Protein AF-A0A086P696-F1 (afdb_monomer)

Nearest PDB structures (foldseek):
  7s5c-assembly1_E  TM=9.780E-01  e=1.350E+00  Myxococcus xanthus
  5n5f-assembly1_B  TM=9.592E-01  e=1.969E+00  Haliangium ochraceum
  8jn4-assembly1_C  TM=8.402E-01  e=3.470E+00  dengue virus type 3
  7kv9-assembly1_A  TM=9.019E-01  e=6.115E+00  Kunjin virus

Mean predicted aligned error: 3.93 Å

Radius of gyration: 15.81 Å; Cα contacts (8 Å, |Δi|>4): 48; chains: 1; bounding box: 32×13×50 Å

pLDDT: mean 93.43, std 10.09, range [51.5, 98.75]

Foldseek 3Di:
DDQDELVVLQVQLVVLCVQLVVDPDPVSNVVSNVRSVVSNVSSVVNVVVVVVVVVVVVVVVD

Solvent-accessible surface area (backbone atoms only — not comparable to full-atom values): 3291 Å² total; per-residue (Å²): 131,84,78,68,50,39,66,57,24,46,51,51,15,51,54,25,41,52,53,22,72,75,40,88,49,69,68,60,20,52,51,22,46,52,50,16,55,52,25,47,52,49,19,52,52,32,44,57,51,51,54,52,51,54,52,53,60,60,62,75,77,113

Sequence (62 aa):
MDQPSVEFCKAQAASHLARANDSDLPNVRAICLTAAQSWMREAESARRISERRARAASADVG

Structure (mmCIF, N/CA/C/O backbone):
data_AF-A0A086P696-F1
#
_entry.id   AF-A0A086P696-F1
#
loop_
_atom_site.group_PDB
_atom_site.id
_atom_site.type_symbol
_atom_site.label_atom_id
_atom_site.label_alt_id
_atom_site.label_comp_id
_atom_site.label_asym_id
_atom_site.label_entity_id
_atom_site.label_seq_id
_atom_site.pdbx_PDB_ins_code
_atom_site.Cartn_x
_atom_site.Cartn_y
_atom_site.Cartn_z
_atom_site.occupancy
_atom_site.B_iso_or_equiv
_atom_site.auth_seq_id
_atom_site.auth_comp_id
_atom_site.auth_asym_id
_atom_site.auth_atom_id
_atom_site.pdbx_PDB_model_num
ATOM 1 N N . MET A 1 1 ? 19.197 -8.229 -2.504 1.00 55.06 1 MET A N 1
ATOM 2 C CA . MET A 1 1 ? 17.746 -8.428 -2.318 1.00 55.06 1 MET A CA 1
ATOM 3 C C . MET A 1 1 ? 17.064 -7.906 -3.561 1.00 55.06 1 MET A C 1
ATOM 5 O O . MET A 1 1 ? 17.322 -6.760 -3.915 1.00 55.06 1 MET A O 1
ATOM 9 N N . ASP A 1 2 ? 16.268 -8.736 -4.229 1.00 78.75 2 ASP A N 1
ATOM 10 C CA . ASP A 1 2 ? 15.470 -8.281 -5.365 1.00 78.75 2 ASP A CA 1
ATOM 11 C C . ASP A 1 2 ? 14.377 -7.329 -4.889 1.00 78.75 2 ASP A C 1
ATOM 13 O O . ASP A 1 2 ? 13.793 -7.503 -3.818 1.00 78.75 2 ASP A O 1
ATOM 17 N N . GLN A 1 3 ? 14.126 -6.289 -5.678 1.00 83.06 3 GLN A N 1
ATOM 18 C CA . GLN A 1 3 ? 13.072 -5.335 -5.378 1.00 83.06 3 GLN A CA 1
ATOM 19 C C . GLN A 1 3 ? 11.698 -5.983 -5.611 1.00 83.06 3 GLN A C 1
ATOM 21 O O . GLN A 1 3 ? 11.505 -6.586 -6.671 1.00 83.06 3 GLN A O 1
ATOM 26 N N . PRO A 1 4 ? 10.736 -5.857 -4.675 1.00 91.81 4 PRO A N 1
ATOM 27 C CA . PRO A 1 4 ? 9.394 -6.395 -4.866 1.00 91.81 4 PRO A CA 1
ATOM 28 C C . PRO A 1 4 ? 8.710 -5.799 -6.102 1.00 91.81 4 PRO A C 1
ATOM 30 O O . PRO A 1 4 ? 8.937 -4.646 -6.478 1.00 91.81 4 PRO A O 1
ATOM 33 N N . SER A 1 5 ? 7.850 -6.598 -6.736 1.00 95.31 5 SER A N 1
ATOM 34 C CA . SER A 1 5 ? 7.057 -6.147 -7.877 1.00 95.31 5 SER A CA 1
ATOM 35 C C . SER A 1 5 ? 5.955 -5.177 -7.442 1.00 95.31 5 SER A C 1
ATOM 37 O O . SER A 1 5 ? 5.487 -5.205 -6.302 1.00 95.31 5 SER A O 1
ATOM 39 N N . VAL A 1 6 ? 5.493 -4.346 -8.381 1.00 97.19 6 VAL A N 1
ATOM 40 C CA . VAL A 1 6 ? 4.363 -3.426 -8.159 1.00 97.19 6 VAL A CA 1
ATOM 41 C C . VAL A 1 6 ? 3.129 -4.181 -7.660 1.00 97.19 6 VAL A C 1
ATOM 43 O O . VAL A 1 6 ? 2.487 -3.750 -6.704 1.00 97.19 6 VAL A O 1
ATOM 46 N N . GLU A 1 7 ? 2.823 -5.325 -8.274 1.00 97.50 7 GLU A N 1
ATOM 47 C CA . GLU A 1 7 ? 1.646 -6.128 -7.935 1.00 97.50 7 GLU A CA 1
ATOM 48 C C . GLU A 1 7 ? 1.762 -6.777 -6.554 1.00 97.50 7 GLU A C 1
ATOM 50 O O . GLU A 1 7 ? 0.789 -6.791 -5.803 1.00 97.50 7 GLU A O 1
ATOM 55 N N . PHE A 1 8 ? 2.961 -7.213 -6.156 1.00 97.19 8 PHE A N 1
ATOM 56 C CA . PHE A 1 8 ? 3.189 -7.693 -4.795 1.00 97.19 8 PHE A CA 1
ATOM 57 C C . PHE A 1 8 ? 2.960 -6.583 -3.761 1.00 97.19 8 PHE A C 1
ATOM 59 O O . PHE A 1 8 ? 2.237 -6.786 -2.784 1.00 97.19 8 PHE A O 1
ATOM 66 N N . CYS A 1 9 ? 3.518 -5.390 -3.990 1.00 98.06 9 CYS A N 1
ATOM 67 C CA . CYS A 1 9 ? 3.339 -4.253 -3.088 1.00 98.06 9 CYS A CA 1
ATOM 68 C C . CYS A 1 9 ? 1.860 -3.847 -2.967 1.00 98.06 9 CYS A C 1
ATOM 70 O O . CYS A 1 9 ? 1.370 -3.621 -1.862 1.00 98.06 9 CYS A O 1
ATOM 72 N N . LYS A 1 10 ? 1.114 -3.813 -4.080 1.00 98.25 10 LYS A N 1
ATOM 73 C CA . LYS A 1 10 ? -0.334 -3.546 -4.061 1.00 98.25 10 LYS A CA 1
ATOM 74 C C . LYS A 1 10 ? -1.114 -4.622 -3.303 1.00 98.25 10 LYS A C 1
ATOM 76 O O . LYS A 1 10 ? -1.997 -4.282 -2.518 1.00 98.25 10 LYS A O 1
ATOM 81 N N . ALA A 1 11 ? -0.781 -5.899 -3.496 1.00 98.50 11 ALA A N 1
ATOM 82 C CA . ALA A 1 11 ? -1.430 -7.001 -2.789 1.00 98.50 11 ALA A CA 1
ATOM 83 C C . ALA A 1 11 ? -1.209 -6.910 -1.268 1.00 98.50 11 ALA A C 1
ATOM 85 O O . ALA A 1 11 ? -2.154 -7.064 -0.494 1.00 98.50 11 ALA A O 1
ATOM 86 N N . GLN A 1 12 ? 0.009 -6.574 -0.831 1.00 98.50 12 GLN A N 1
ATOM 87 C CA . GLN A 1 12 ? 0.301 -6.335 0.586 1.00 98.50 12 GLN A CA 1
ATOM 88 C C . GLN A 1 12 ? -0.482 -5.141 1.141 1.00 98.50 12 GLN A C 1
ATOM 90 O O . GLN A 1 12 ? -1.074 -5.237 2.218 1.00 98.50 12 GLN A O 1
ATOM 95 N N . ALA A 1 13 ? -0.552 -4.035 0.393 1.00 98.50 13 ALA A N 1
ATOM 96 C CA . ALA A 1 13 ? -1.344 -2.877 0.795 1.00 98.50 13 ALA A CA 1
ATOM 97 C C . ALA A 1 13 ? -2.826 -3.233 0.990 1.00 98.50 13 ALA A C 1
ATOM 99 O O . ALA A 1 13 ? -3.410 -2.890 2.020 1.00 98.50 13 ALA A O 1
ATOM 100 N N . ALA A 1 14 ? -3.414 -3.970 0.044 1.00 98.69 14 ALA A N 1
ATOM 101 C CA . ALA A 1 14 ? -4.800 -4.424 0.118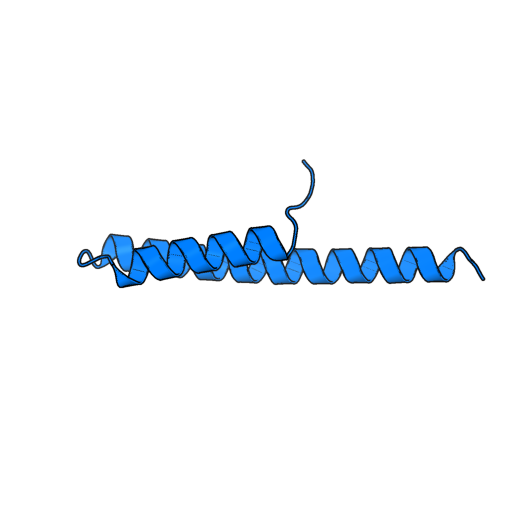 1.00 98.69 14 ALA A CA 1
ATOM 102 C C . ALA A 1 14 ? -5.042 -5.356 1.317 1.00 98.69 14 ALA A C 1
ATOM 104 O O . ALA A 1 14 ? -6.014 -5.173 2.047 1.00 98.69 14 ALA A O 1
ATOM 105 N N . SER A 1 15 ? -4.131 -6.300 1.572 1.00 98.69 15 SER A N 1
ATOM 106 C CA . SER A 1 15 ? -4.210 -7.209 2.723 1.00 98.69 15 SER A CA 1
ATOM 107 C C . SER A 1 15 ? -4.196 -6.453 4.056 1.00 98.69 15 SER A C 1
ATOM 109 O O . SER A 1 15 ? -4.991 -6.733 4.955 1.00 98.69 15 SER A O 1
ATOM 111 N N . HIS A 1 16 ? -3.319 -5.457 4.198 1.00 98.69 16 HIS A N 1
ATOM 112 C CA . HIS A 1 16 ? -3.279 -4.627 5.400 1.00 98.69 16 HIS A CA 1
ATOM 113 C C . HIS A 1 16 ? -4.510 -3.729 5.540 1.00 98.69 16 HIS A C 1
ATOM 115 O O . HIS A 1 16 ? -4.999 -3.549 6.654 1.00 98.69 16 HIS A O 1
ATOM 121 N N . LEU A 1 17 ? -5.042 -3.200 4.437 1.00 98.62 17 LEU A N 1
ATOM 122 C CA . LEU A 1 17 ? -6.273 -2.416 4.465 1.00 98.62 17 LEU A CA 1
ATOM 123 C C . LEU A 1 17 ? -7.473 -3.268 4.904 1.00 98.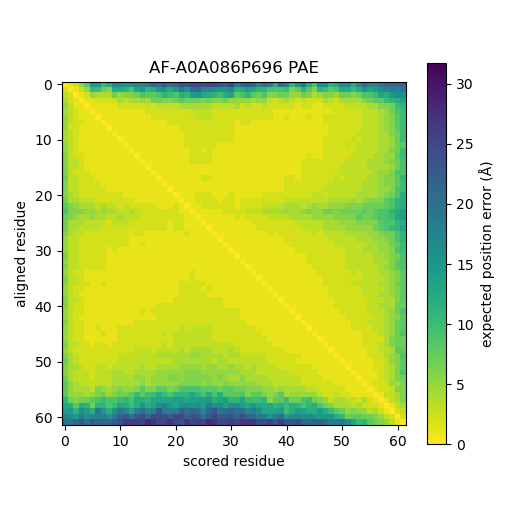62 17 LEU A C 1
ATOM 125 O O . LEU A 1 17 ? -8.238 -2.832 5.759 1.00 98.62 17 LEU A O 1
ATOM 129 N N . ALA A 1 18 ? -7.596 -4.496 4.391 1.00 98.62 18 ALA A N 1
ATOM 130 C CA . ALA A 1 18 ? -8.626 -5.440 4.822 1.00 98.62 18 ALA A CA 1
ATOM 131 C C . ALA A 1 18 ? -8.527 -5.715 6.330 1.00 98.62 18 ALA A C 1
ATOM 133 O O . ALA A 1 18 ? -9.492 -5.530 7.064 1.00 98.62 18 ALA A O 1
ATOM 134 N N . ARG A 1 19 ? -7.320 -6.012 6.827 1.00 98.25 19 ARG A N 1
ATOM 135 C CA . ARG A 1 19 ? -7.088 -6.222 8.263 1.00 98.25 19 ARG A CA 1
ATOM 136 C C . ARG A 1 19 ? -7.396 -4.987 9.116 1.00 98.25 19 ARG A C 1
ATOM 138 O O . ARG A 1 19 ? -7.821 -5.127 10.259 1.00 98.25 19 ARG A O 1
ATOM 145 N N . ALA A 1 20 ? -7.153 -3.783 8.601 1.00 98.44 20 ALA A N 1
ATOM 146 C CA . ALA A 1 20 ? -7.516 -2.555 9.301 1.00 98.44 20 ALA A CA 1
ATOM 147 C C . ALA A 1 20 ? -9.039 -2.410 9.440 1.00 98.44 20 ALA A C 1
ATOM 149 O O . ALA A 1 20 ? -9.509 -1.998 10.502 1.00 98.44 20 ALA A O 1
ATOM 150 N N . ASN A 1 21 ? -9.786 -2.761 8.389 1.00 98.25 21 ASN A N 1
ATOM 151 C CA . ASN A 1 21 ? -11.247 -2.698 8.365 1.00 98.25 21 ASN A CA 1
ATOM 152 C C . ASN A 1 21 ? -11.886 -3.733 9.299 1.00 98.25 21 ASN A C 1
ATOM 154 O O . ASN A 1 21 ? -12.842 -3.399 9.991 1.00 98.25 21 ASN A O 1
ATOM 158 N N . ASP A 1 22 ? -11.308 -4.932 9.372 1.00 98.38 22 ASP A N 1
ATOM 159 C CA . ASP A 1 22 ? -11.802 -6.028 10.218 1.00 98.38 22 ASP A CA 1
ATOM 160 C C . ASP A 1 22 ? -11.436 -5.862 11.704 1.00 98.38 22 ASP A C 1
ATOM 162 O O . ASP A 1 22 ? -11.875 -6.634 12.554 1.00 98.38 22 ASP A O 1
ATOM 166 N N . SER A 1 23 ? -10.591 -4.884 12.044 1.00 96.81 23 SER A N 1
ATOM 167 C CA . SER A 1 23 ? -10.087 -4.705 13.404 1.00 96.81 23 SER A CA 1
ATOM 168 C C . SER A 1 23 ? -10.915 -3.707 14.211 1.00 96.81 23 SER A C 1
ATOM 170 O O . SER A 1 23 ? -10.945 -2.511 13.898 1.00 96.81 23 SER A O 1
ATOM 172 N N . ASP A 1 24 ? -11.436 -4.160 15.351 1.00 97.88 24 ASP A N 1
ATOM 173 C CA . ASP A 1 24 ? -12.078 -3.311 16.369 1.00 97.88 24 ASP A CA 1
ATOM 174 C C . ASP A 1 24 ? -11.079 -2.630 17.314 1.00 97.88 24 ASP A C 1
ATOM 176 O O . ASP A 1 24 ? -11.406 -1.660 17.995 1.00 97.88 24 ASP A O 1
ATOM 180 N N . LEU A 1 25 ? -9.829 -3.103 17.345 1.00 98.12 25 LEU A N 1
ATOM 181 C CA . LEU A 1 25 ? -8.773 -2.511 18.161 1.00 98.12 25 LEU A CA 1
ATOM 182 C C . LEU A 1 25 ? -8.167 -1.281 17.451 1.00 98.12 25 LEU A C 1
ATOM 184 O O . LEU A 1 25 ? -7.587 -1.438 16.366 1.00 98.12 25 LEU A O 1
ATOM 188 N N . PRO A 1 26 ? -8.233 -0.063 18.037 1.00 97.75 26 PRO A N 1
ATOM 189 C CA . PRO A 1 26 ? -7.770 1.158 17.368 1.00 97.75 26 PRO A CA 1
ATOM 190 C C . PRO A 1 26 ? -6.275 1.149 17.029 1.00 97.75 26 PRO A C 1
ATOM 192 O O . PRO A 1 26 ? -5.867 1.628 15.972 1.00 97.75 26 PRO A O 1
ATOM 195 N N . ASN A 1 27 ? -5.450 0.569 17.903 1.00 98.19 27 ASN A N 1
ATOM 196 C CA . ASN A 1 27 ? -4.007 0.446 17.694 1.00 98.19 27 ASN A CA 1
ATOM 197 C C . ASN A 1 27 ? -3.674 -0.481 16.513 1.00 98.19 27 ASN A C 1
ATOM 199 O O . ASN A 1 27 ? -2.856 -0.128 15.666 1.00 98.19 27 ASN A O 1
ATOM 203 N N . VAL A 1 28 ? -4.334 -1.638 16.418 1.00 98.06 28 VAL A N 1
ATOM 204 C CA . VAL A 1 28 ? -4.152 -2.582 15.307 1.00 98.06 28 VAL A CA 1
ATOM 205 C C . VAL A 1 28 ? -4.594 -1.941 13.995 1.00 98.06 28 VAL A C 1
ATOM 207 O O . VAL A 1 28 ? -3.860 -2.017 13.008 1.00 98.06 28 VAL A O 1
ATOM 210 N N . ARG A 1 29 ? -5.736 -1.241 13.995 1.00 98.56 29 ARG A N 1
ATOM 211 C CA . ARG A 1 29 ? -6.217 -0.483 12.836 1.00 98.56 29 ARG A CA 1
ATOM 212 C C . ARG A 1 29 ? -5.187 0.550 12.373 1.00 98.56 29 ARG A C 1
ATOM 214 O O . ARG A 1 29 ? -4.826 0.553 11.200 1.00 98.56 29 ARG A O 1
ATOM 221 N N . ALA A 1 30 ? -4.664 1.377 13.280 1.00 98.56 30 ALA A N 1
ATOM 222 C CA . ALA A 1 30 ? -3.677 2.408 12.948 1.00 98.56 30 ALA A CA 1
ATOM 223 C C . ALA A 1 30 ? -2.382 1.824 12.352 1.00 98.56 30 ALA A C 1
ATOM 225 O O . ALA A 1 30 ? -1.880 2.320 11.338 1.00 98.56 30 ALA A O 1
ATOM 226 N N . ILE A 1 31 ? -1.868 0.735 12.936 1.00 98.62 31 ILE A N 1
ATOM 227 C CA . ILE A 1 31 ? -0.682 0.030 12.427 1.00 98.62 31 ILE A CA 1
ATOM 228 C C . ILE A 1 31 ? -0.943 -0.520 11.022 1.00 98.62 31 ILE A C 1
ATOM 230 O O . ILE A 1 31 ? -0.126 -0.328 10.123 1.00 98.62 31 ILE A O 1
ATOM 234 N N . CYS A 1 32 ? -2.087 -1.172 10.809 1.00 98.62 32 CYS A N 1
ATOM 235 C CA . CYS A 1 32 ? -2.423 -1.760 9.516 1.00 98.62 32 CYS A CA 1
ATOM 236 C C . CYS A 1 32 ? -2.615 -0.689 8.432 1.00 98.62 32 CYS A C 1
ATOM 238 O O . CYS A 1 32 ? -2.100 -0.848 7.329 1.00 98.62 32 CYS A O 1
ATOM 240 N N . LEU A 1 33 ? -3.255 0.440 8.750 1.00 98.69 33 LEU A N 1
ATOM 241 C CA . LEU A 1 33 ? -3.361 1.574 7.824 1.00 98.69 33 LEU A CA 1
ATOM 242 C C . LEU A 1 33 ? -1.984 2.137 7.455 1.00 98.69 33 LEU A C 1
ATOM 244 O O . LEU A 1 33 ? -1.710 2.395 6.283 1.00 98.69 33 LEU A O 1
ATOM 248 N N . THR A 1 34 ? -1.094 2.274 8.438 1.00 98.75 34 THR A N 1
ATOM 249 C CA . THR A 1 34 ? 0.277 2.754 8.210 1.00 98.75 34 THR A CA 1
ATOM 250 C C . THR A 1 34 ? 1.055 1.790 7.313 1.00 98.75 34 THR A C 1
ATOM 252 O O . THR A 1 34 ? 1.718 2.217 6.367 1.00 98.75 34 THR A O 1
ATOM 255 N N . ALA A 1 35 ? 0.937 0.484 7.564 1.00 98.62 35 ALA A N 1
ATOM 256 C CA . ALA A 1 35 ? 1.552 -0.550 6.740 1.00 98.62 35 ALA A CA 1
ATOM 257 C C . ALA A 1 35 ? 1.015 -0.520 5.301 1.00 98.62 35 ALA A C 1
ATOM 259 O O . ALA A 1 35 ? 1.804 -0.535 4.357 1.00 98.62 35 ALA A O 1
ATOM 260 N N . ALA A 1 36 ? -0.304 -0.393 5.121 1.00 98.69 36 ALA A N 1
ATOM 261 C CA . ALA A 1 36 ? -0.921 -0.286 3.802 1.00 98.69 36 ALA A CA 1
ATOM 262 C C . ALA A 1 36 ? -0.380 0.919 3.013 1.00 98.69 36 ALA A C 1
ATOM 264 O O . ALA A 1 36 ? -0.008 0.790 1.846 1.00 98.69 36 ALA A O 1
ATOM 265 N N . GLN A 1 37 ? -0.258 2.080 3.663 1.00 98.62 37 GLN A N 1
ATOM 266 C CA . GLN A 1 37 ? 0.318 3.277 3.046 1.00 98.62 37 GLN A CA 1
ATOM 267 C C . GLN A 1 37 ? 1.797 3.100 2.679 1.00 98.62 37 GLN A C 1
ATOM 269 O O . GLN A 1 37 ? 2.221 3.552 1.615 1.00 98.62 37 GLN A O 1
ATOM 274 N N . SER A 1 38 ? 2.590 2.446 3.533 1.00 98.56 38 SER A N 1
ATOM 275 C CA . SER A 1 38 ? 3.995 2.137 3.235 1.00 98.56 38 SER A CA 1
ATOM 276 C C . SER A 1 38 ? 4.123 1.248 2.002 1.00 98.56 38 SER A C 1
ATOM 278 O O . SER A 1 38 ? 4.884 1.575 1.097 1.00 98.56 38 SER A O 1
ATOM 280 N N . TRP A 1 39 ? 3.314 0.194 1.904 1.00 98.44 39 TRP A N 1
ATOM 281 C CA . TRP A 1 39 ? 3.306 -0.682 0.734 1.00 98.44 39 TRP A CA 1
ATOM 282 C C . TRP A 1 39 ? 2.877 0.027 -0.554 1.00 98.44 39 TRP A C 1
ATOM 284 O O . TRP A 1 39 ? 3.448 -0.231 -1.611 1.00 98.44 39 TRP A O 1
ATOM 294 N N . MET A 1 40 ? 1.946 0.981 -0.481 1.00 98.50 40 MET A N 1
ATOM 295 C CA . MET A 1 40 ? 1.597 1.815 -1.638 1.00 98.50 40 MET A CA 1
ATOM 296 C C . MET A 1 40 ? 2.763 2.698 -2.103 1.00 98.50 40 MET A C 1
ATOM 298 O O . MET A 1 40 ? 2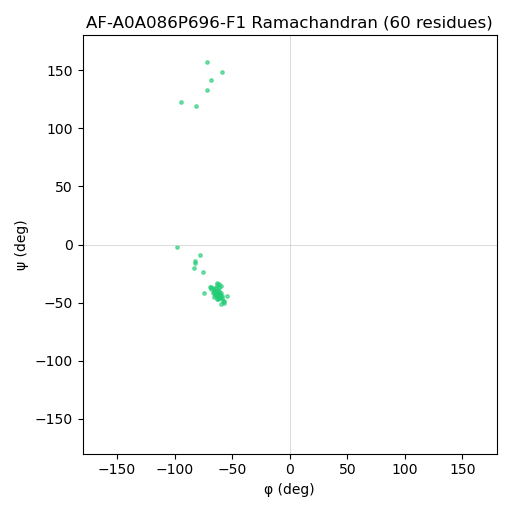.963 2.860 -3.308 1.00 98.50 40 MET A O 1
ATOM 302 N N . ARG A 1 41 ? 3.571 3.234 -1.178 1.00 98.25 41 ARG A N 1
ATOM 303 C CA . ARG A 1 41 ? 4.801 3.963 -1.538 1.00 98.25 41 ARG A CA 1
ATOM 304 C C . ARG A 1 41 ? 5.834 3.042 -2.183 1.00 98.25 41 ARG A C 1
ATOM 306 O O . ARG A 1 41 ? 6.459 3.434 -3.164 1.00 98.25 41 ARG A O 1
ATOM 313 N N . GLU A 1 42 ? 5.970 1.813 -1.695 1.00 97.69 42 GLU A N 1
ATOM 314 C CA . GLU A 1 42 ? 6.854 0.820 -2.315 1.00 97.69 42 GLU A CA 1
ATOM 315 C C . GLU A 1 42 ? 6.384 0.410 -3.715 1.00 97.69 42 GLU A C 1
ATOM 317 O O . GLU A 1 42 ? 7.205 0.266 -4.622 1.00 97.69 42 GLU A O 1
ATOM 322 N N . ALA A 1 43 ? 5.071 0.288 -3.939 1.00 97.94 43 ALA A N 1
ATOM 323 C CA . ALA A 1 43 ? 4.513 0.032 -5.267 1.00 97.94 43 ALA A 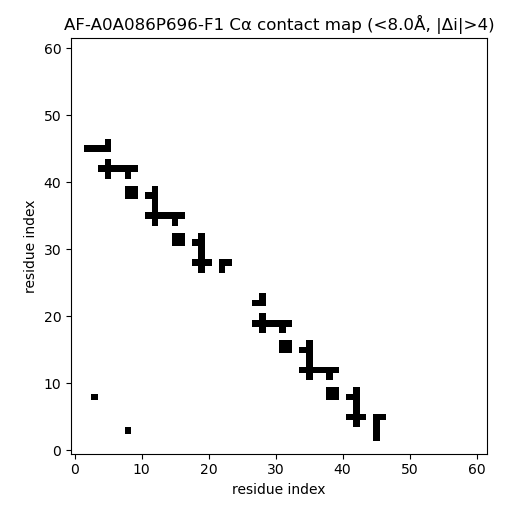CA 1
ATOM 324 C C . ALA A 1 43 ? 4.886 1.148 -6.258 1.00 97.94 43 ALA A C 1
ATOM 326 O O . ALA A 1 43 ? 5.276 0.881 -7.395 1.00 97.94 43 ALA A O 1
ATOM 327 N N . GLU A 1 44 ? 4.818 2.401 -5.812 1.00 97.56 44 GLU A N 1
ATOM 328 C CA . GLU A 1 44 ? 5.208 3.567 -6.602 1.00 97.56 44 GLU A CA 1
ATOM 329 C C . GLU A 1 44 ? 6.720 3.590 -6.895 1.00 97.56 44 GLU A C 1
ATOM 331 O O . GLU A 1 44 ? 7.130 3.846 -8.031 1.00 97.56 44 GLU A O 1
ATOM 336 N N . SER A 1 45 ? 7.560 3.255 -5.914 1.00 96.50 45 SER A N 1
ATOM 337 C CA . SER A 1 45 ? 9.009 3.102 -6.109 1.00 96.50 45 SER A CA 1
ATOM 338 C C . SER A 1 45 ? 9.340 1.997 -7.118 1.00 96.50 45 SER A C 1
ATOM 340 O O . SER A 1 45 ? 10.130 2.215 -8.042 1.00 96.50 45 SER A O 1
ATOM 342 N N . ALA A 1 46 ? 8.700 0.831 -6.992 1.00 95.75 46 ALA A N 1
ATOM 343 C CA . ALA A 1 46 ? 8.865 -0.289 -7.914 1.00 95.75 46 ALA A CA 1
ATOM 344 C C . ALA A 1 46 ? 8.437 0.082 -9.344 1.00 95.75 46 ALA A C 1
ATOM 346 O O . ALA A 1 46 ? 9.146 -0.239 -10.302 1.00 95.75 46 ALA A O 1
ATOM 347 N N . ARG A 1 47 ? 7.336 0.834 -9.498 1.00 96.69 47 ARG A N 1
ATOM 348 C CA . ARG A 1 47 ? 6.867 1.344 -10.796 1.00 96.69 47 ARG A CA 1
ATOM 349 C C . ARG A 1 47 ? 7.920 2.232 -11.452 1.00 96.69 47 ARG A C 1
ATOM 351 O O . ARG A 1 47 ? 8.316 1.978 -12.587 1.00 96.69 47 ARG A O 1
ATOM 358 N N . ARG A 1 48 ? 8.443 3.226 -10.727 1.00 96.00 48 ARG A N 1
ATOM 359 C CA . ARG A 1 48 ? 9.470 4.150 -11.250 1.00 96.00 48 ARG A CA 1
ATOM 360 C C . ARG A 1 48 ? 10.738 3.429 -11.693 1.00 96.00 48 ARG A C 1
ATOM 362 O O . ARG A 1 48 ? 11.381 3.841 -12.660 1.00 96.00 48 ARG A O 1
ATOM 369 N N . ILE A 1 49 ? 11.121 2.374 -10.979 1.00 93.25 49 ILE A N 1
ATOM 370 C CA . ILE A 1 49 ? 12.310 1.584 -11.306 1.00 93.25 49 ILE A CA 1
ATOM 371 C C . ILE A 1 49 ? 12.062 0.704 -12.527 1.00 93.25 49 ILE A C 1
ATOM 373 O O . ILE A 1 49 ? 12.916 0.664 -13.413 1.00 93.25 49 ILE A O 1
ATOM 377 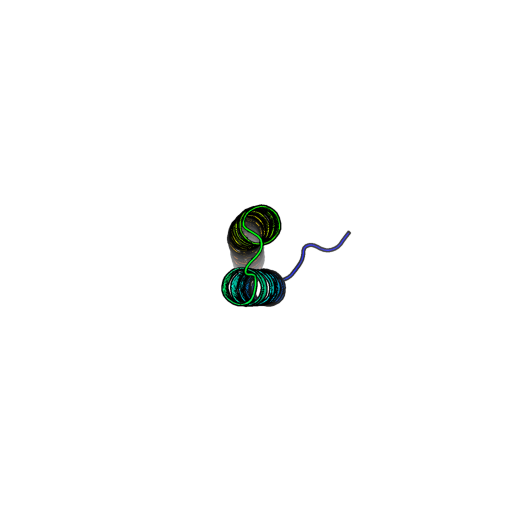N N . SER A 1 50 ? 10.887 0.080 -12.628 1.00 91.38 50 SER A N 1
ATOM 378 C CA . SER A 1 50 ? 10.466 -0.649 -13.828 1.00 91.38 50 SER A CA 1
ATOM 379 C C . SER A 1 50 ? 10.485 0.254 -15.067 1.00 91.38 50 SER A C 1
ATOM 381 O O . SER A 1 50 ? 11.131 -0.073 -16.061 1.00 91.38 50 SER A O 1
ATOM 383 N N . GLU A 1 51 ? 9.901 1.449 -14.976 1.00 93.62 51 GLU A N 1
ATOM 384 C CA . GLU A 1 51 ? 9.895 2.427 -16.069 1.00 93.62 51 GLU A CA 1
ATOM 385 C C . GLU A 1 51 ? 11.302 2.895 -16.454 1.00 93.62 51 GLU A C 1
ATOM 387 O O . GLU A 1 51 ? 11.608 3.062 -17.634 1.00 93.62 51 GLU A O 1
ATOM 392 N N . ARG A 1 52 ? 12.188 3.099 -15.469 1.00 93.19 52 ARG A N 1
ATOM 393 C CA . ARG A 1 52 ? 13.589 3.455 -15.731 1.00 93.19 52 ARG A CA 1
ATOM 394 C C . ARG A 1 52 ? 14.312 2.345 -16.493 1.00 93.19 52 ARG A C 1
ATOM 396 O O . ARG A 1 52 ? 15.043 2.650 -17.430 1.00 93.19 52 ARG A O 1
ATOM 403 N N . ARG A 1 53 ? 14.093 1.084 -16.112 1.00 90.69 53 ARG A N 1
ATOM 404 C CA . ARG A 1 53 ? 14.671 -0.082 -16.796 1.00 90.69 53 ARG A CA 1
ATOM 405 C C . ARG A 1 53 ? 14.136 -0.218 -18.222 1.00 90.69 53 ARG A C 1
ATOM 407 O O . ARG A 1 53 ? 14.929 -0.416 -19.132 1.00 90.69 53 ARG A O 1
ATOM 414 N N . ALA A 1 54 ? 12.832 -0.033 -18.429 1.00 91.56 54 ALA A N 1
ATOM 415 C CA . ALA A 1 54 ? 12.220 -0.082 -19.758 1.00 91.56 54 ALA A CA 1
ATOM 416 C C . ALA A 1 54 ? 12.786 0.995 -20.702 1.00 91.56 54 ALA A C 1
ATOM 418 O O . ALA A 1 54 ? 13.104 0.707 -21.856 1.00 91.56 54 ALA A O 1
ATOM 419 N N . ARG A 1 55 ? 12.981 2.223 -20.198 1.00 93.06 55 ARG A N 1
ATOM 420 C CA . ARG A 1 55 ? 13.624 3.302 -20.966 1.00 93.06 55 ARG A CA 1
ATOM 421 C C . ARG A 1 55 ? 15.075 2.984 -21.320 1.00 93.06 55 ARG A C 1
ATOM 423 O O . ARG A 1 55 ? 15.464 3.211 -22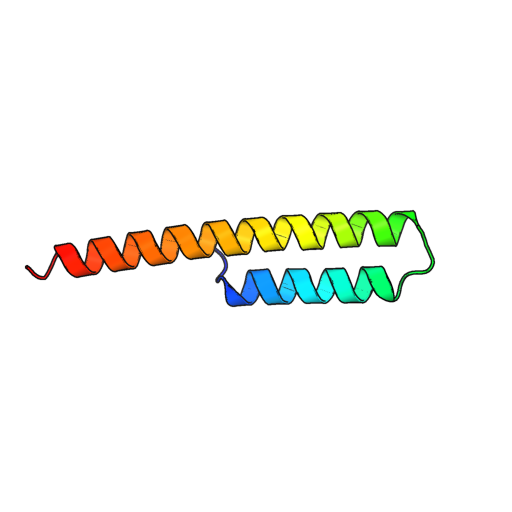.456 1.00 93.06 55 ARG A O 1
ATOM 430 N N . ALA A 1 56 ? 15.851 2.448 -20.377 1.00 91.19 56 ALA A N 1
ATOM 431 C CA . ALA A 1 56 ? 17.236 2.053 -20.635 1.00 91.19 56 ALA A CA 1
ATOM 432 C C . ALA A 1 56 ? 17.326 0.950 -21.702 1.00 91.19 56 ALA A C 1
ATOM 434 O O . ALA A 1 56 ? 18.115 1.070 -22.628 1.00 91.19 56 ALA A O 1
ATOM 435 N N . ALA A 1 57 ? 16.461 -0.066 -21.626 1.00 88.50 57 ALA A N 1
ATOM 436 C CA . ALA A 1 57 ? 16.403 -1.135 -22.624 1.00 88.50 57 ALA A CA 1
ATOM 437 C C . ALA A 1 57 ? 16.002 -0.629 -24.021 1.00 88.50 57 ALA A C 1
ATOM 439 O O . ALA A 1 57 ? 16.479 -1.144 -25.021 1.00 88.50 57 ALA A O 1
ATOM 440 N N . SER A 1 58 ? 15.146 0.395 -24.097 1.00 82.38 58 SER A N 1
ATOM 441 C CA . SER A 1 58 ? 14.729 0.985 -25.378 1.00 82.38 58 SER A CA 1
ATOM 442 C C . SER A 1 58 ? 15.806 1.879 -26.006 1.00 82.38 58 SER A C 1
ATOM 444 O O . SER A 1 58 ? 15.788 2.085 -27.213 1.00 82.38 58 SER A O 1
ATOM 446 N N . ALA A 1 59 ? 16.724 2.423 -25.199 1.00 76.69 59 ALA A N 1
ATOM 447 C CA . ALA A 1 59 ? 17.821 3.274 -25.662 1.00 76.69 59 ALA A CA 1
ATOM 448 C C . ALA A 1 59 ? 19.039 2.480 -26.169 1.00 76.69 59 ALA A C 1
ATOM 450 O O . ALA A 1 59 ? 19.843 3.034 -26.903 1.00 76.69 59 ALA A O 1
ATOM 451 N N . ASP A 1 60 ? 19.173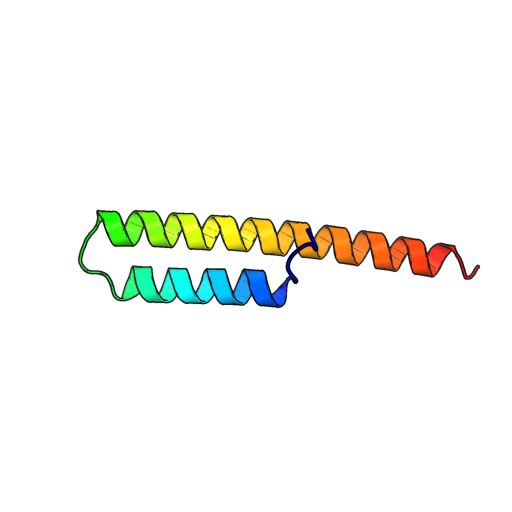 1.211 -25.779 1.00 69.75 60 ASP A N 1
ATOM 452 C CA . ASP A 1 60 ? 20.280 0.321 -26.173 1.00 69.75 60 ASP A CA 1
ATOM 453 C C . ASP A 1 60 ? 20.073 -0.327 -27.560 1.00 69.75 60 ASP A C 1
ATOM 455 O O . ASP A 1 60 ? 20.995 -0.885 -28.144 1.00 69.75 60 ASP A O 1
ATOM 459 N N . VAL A 1 61 ? 18.851 -0.257 -28.102 1.00 65.25 61 VAL A N 1
ATOM 460 C CA . VAL A 1 61 ? 18.452 -0.90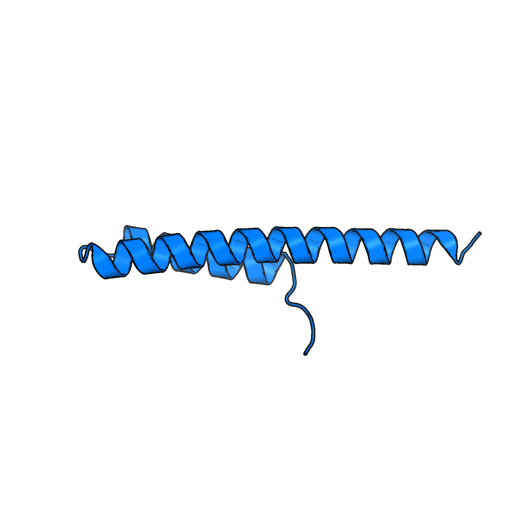4 -29.370 1.00 65.25 61 VAL A CA 1
ATOM 461 C C . VAL A 1 61 ? 18.489 0.066 -30.570 1.00 65.25 61 VAL A C 1
ATOM 463 O O . VAL A 1 61 ? 18.221 -0.350 -31.697 1.00 65.25 61 VAL A O 1
ATOM 466 N N . GLY A 1 62 ? 18.816 1.347 -30.357 1.00 51.50 62 GLY A N 1
ATOM 467 C CA . GLY A 1 62 ? 18.918 2.378 -31.405 1.00 51.50 62 GLY A CA 1
ATOM 468 C C . GLY A 1 62 ? 20.344 2.857 -31.615 1.00 51.50 62 GLY A C 1
ATOM 469 O O . GLY A 1 62 ? 20.706 3.071 -32.792 1.00 51.50 62 GLY A O 1
#

Secondary structure (DSSP, 8-state):
-PPPPHHHHHHHHHHHHHHHHT---HHHHHHHHHHHHHHHHHHHHHHHHHHHHHHHHHHS--

Or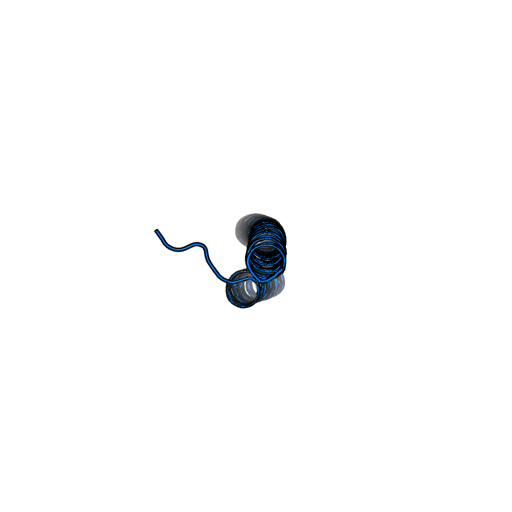ganism: Sphingobium herbicidovorans (strain ATCC 700291 / DSM 11019 / CCUG 56400 / KCTC 2939 / LMG 18315 / NBRC 16415 / MH) (NCBI:txid1219045)